Protein AF-A0A0D6M7U6-F1 (afdb_monomer_lite)

Sequence (64 aa):
MSRPGYSFVAGKAVIEDRLPMKSKHEPLHRNPLLQLNPVVEAQLTLLHAIYAEVNEEMQKRDRS

Foldseek 3Di:
DDDPQWDADPNDTDGPDPDPPPPPPPPPPPPVVCPDDVVVVVVVVVVVVVVVVVVVVVVVVVVD

Secondary structure (DSSP, 8-state):
-PPTTEEEETTEEEE----------------TT----HHHHHHHHHHHHHHHHHHHHHHHHHT-

Organism: NCBI:txid53326

Structure (mmCIF, N/CA/C/O backbone):
data_AF-A0A0D6M7U6-F1
#
_entry.id   AF-A0A0D6M7U6-F1
#
loop_
_atom_site.group_PDB
_atom_site.id
_atom_site.type_symbol
_atom_site.label_atom_id
_atom_site.label_alt_id
_atom_site.label_comp_id
_atom_site.label_asym_id
_atom_site.label_entity_id
_atom_site.label_seq_id
_atom_site.pdbx_PDB_ins_code
_atom_site.Cartn_x
_atom_site.Cartn_y
_atom_site.Cartn_z
_atom_site.occupancy
_atom_site.B_iso_or_equiv
_atom_site.auth_seq_id
_atom_site.auth_comp_id
_atom_site.auth_asym_id
_atom_site.auth_atom_id
_atom_site.pdbx_PDB_model_num
ATOM 1 N N . MET A 1 1 ? -20.125 -19.039 -21.011 1.00 52.62 1 MET A N 1
ATOM 2 C CA . MET A 1 1 ? -20.418 -17.687 -20.492 1.00 52.62 1 MET A CA 1
ATOM 3 C C . MET A 1 1 ? -19.096 -16.952 -20.344 1.00 52.62 1 MET A C 1
ATOM 5 O O . MET A 1 1 ? -18.250 -17.435 -19.601 1.00 52.62 1 MET A O 1
ATOM 9 N N . SER A 1 2 ? -18.888 -15.859 -21.076 1.00 61.56 2 SER A N 1
ATOM 10 C CA . SER A 1 2 ? -17.653 -15.068 -21.004 1.00 61.56 2 SER A CA 1
ATOM 11 C C . SER A 1 2 ? -17.757 -14.075 -19.846 1.00 61.56 2 SER A C 1
ATOM 13 O O . SER A 1 2 ? -18.712 -13.301 -19.794 1.00 61.56 2 SER A O 1
ATOM 15 N N . ARG A 1 3 ? -16.827 -14.129 -18.883 1.00 61.91 3 ARG A N 1
ATOM 16 C CA . ARG A 1 3 ? -16.729 -13.114 -17.825 1.00 61.91 3 ARG A CA 1
ATOM 17 C C . ARG A 1 3 ? -16.005 -11.892 -18.401 1.00 61.91 3 ARG A C 1
ATOM 19 O O . ARG A 1 3 ? -14.917 -12.075 -18.939 1.00 61.91 3 ARG A O 1
ATOM 26 N N . PRO A 1 4 ? -16.563 -10.676 -18.294 1.00 68.56 4 PRO A N 1
ATOM 27 C CA . PRO A 1 4 ? -15.874 -9.464 -18.732 1.00 68.56 4 PRO A CA 1
ATOM 28 C C . PRO A 1 4 ? -14.484 -9.363 -18.083 1.00 68.56 4 PRO A C 1
ATOM 30 O O . PRO A 1 4 ? -14.357 -9.583 -16.878 1.00 68.56 4 PRO A O 1
ATOM 33 N N . GLY A 1 5 ? -13.454 -9.081 -18.885 1.00 69.38 5 GLY A N 1
ATOM 34 C CA . GLY A 1 5 ? -12.055 -8.982 -18.443 1.00 69.38 5 GLY A CA 1
ATOM 35 C C . GLY A 1 5 ? -11.245 -10.286 -18.491 1.00 69.38 5 GLY A C 1
ATOM 36 O O . GLY A 1 5 ? -10.056 -10.266 -18.176 1.00 69.38 5 GLY A O 1
ATOM 37 N N . TYR A 1 6 ? -11.854 -11.410 -18.891 1.00 73.31 6 TYR A N 1
ATOM 38 C CA . TYR A 1 6 ? -11.172 -12.697 -19.046 1.00 73.31 6 TYR A CA 1
ATOM 39 C C . TYR A 1 6 ? -11.476 -13.330 -20.412 1.00 73.31 6 TYR A C 1
ATOM 41 O O . TYR A 1 6 ? -12.638 -13.602 -20.727 1.00 73.31 6 TYR A O 1
ATOM 49 N N . SER A 1 7 ? -10.437 -13.663 -21.178 1.00 77.94 7 SER A N 1
ATOM 50 C CA . SER A 1 7 ? -10.527 -14.552 -22.340 1.00 77.94 7 SER A CA 1
ATOM 51 C C . SER A 1 7 ? -10.166 -15.979 -21.970 1.00 77.94 7 SER A C 1
ATOM 53 O O . SER A 1 7 ? -9.459 -16.237 -21.001 1.00 77.94 7 SER A O 1
ATOM 55 N N . PHE A 1 8 ? -10.666 -16.944 -22.737 1.00 77.62 8 PHE A N 1
ATOM 56 C CA . PHE A 1 8 ? -10.314 -18.348 -22.559 1.00 77.62 8 PHE A CA 1
ATOM 57 C C . PHE A 1 8 ? -9.444 -18.796 -23.726 1.00 77.62 8 PHE A C 1
ATOM 59 O O . PHE A 1 8 ? -9.931 -18.945 -24.845 1.00 77.62 8 PHE A O 1
ATOM 66 N N . VAL A 1 9 ? -8.162 -19.042 -23.459 1.00 76.06 9 VAL A N 1
ATOM 67 C CA . VAL A 1 9 ? -7.213 -19.587 -24.435 1.00 76.06 9 VAL A CA 1
ATOM 68 C C . VAL A 1 9 ? -6.878 -21.016 -24.019 1.00 76.06 9 VAL A C 1
ATOM 70 O O . VAL A 1 9 ? -6.465 -21.257 -22.886 1.00 76.06 9 VAL A O 1
ATOM 73 N N . ALA A 1 10 ? -7.098 -21.984 -24.914 1.00 79.38 10 ALA A N 1
ATOM 74 C CA . ALA A 1 10 ? -6.857 -23.413 -24.662 1.00 79.38 10 ALA A CA 1
ATOM 75 C C . ALA A 1 10 ? -7.523 -23.951 -23.371 1.00 79.38 10 ALA A C 1
ATOM 77 O O . ALA A 1 10 ? -6.937 -24.739 -22.629 1.00 79.38 10 ALA A O 1
ATOM 78 N N . GLY A 1 11 ? -8.743 -23.490 -23.070 1.00 77.88 11 GLY A N 1
ATOM 79 C CA . GLY A 1 11 ? -9.492 -23.898 -21.874 1.00 77.88 11 GLY A CA 1
ATOM 80 C C . GLY A 1 11 ? -9.001 -23.277 -20.560 1.00 77.88 11 GLY A C 1
ATOM 81 O O . GLY A 1 11 ? -9.539 -23.598 -19.504 1.00 77.88 11 GLY A O 1
ATOM 82 N N . LYS A 1 12 ? -8.016 -22.370 -20.603 1.00 75.94 12 LYS A N 1
ATOM 83 C CA . LYS A 1 12 ? -7.528 -21.619 -19.442 1.00 75.94 12 LYS A CA 1
ATOM 84 C C . LYS A 1 12 ? -8.001 -20.171 -19.514 1.00 75.94 12 LYS A C 1
ATOM 86 O O . LYS A 1 12 ? -7.921 -19.549 -20.570 1.00 75.94 12 LYS A O 1
ATOM 91 N N . ALA A 1 13 ? -8.493 -19.649 -18.393 1.00 77.50 13 ALA A N 1
ATOM 92 C CA . ALA A 1 13 ? -8.867 -18.243 -18.279 1.00 77.50 13 ALA A CA 1
ATOM 93 C C . ALA A 1 13 ? -7.602 -17.369 -18.208 1.00 77.50 13 ALA A C 1
ATOM 95 O O . ALA A 1 13 ? -6.721 -17.620 -17.386 1.00 77.50 13 ALA A O 1
ATOM 96 N N . VAL A 1 14 ? -7.525 -16.353 -19.060 1.00 74.69 14 VAL A N 1
ATOM 97 C CA . VAL A 1 14 ? -6.436 -15.382 -19.187 1.00 74.69 14 VAL A CA 1
ATOM 98 C C . VAL A 1 14 ? -7.039 -13.987 -19.027 1.00 74.69 14 VAL A C 1
ATOM 100 O O . VAL A 1 14 ? -8.079 -13.693 -19.607 1.00 74.69 14 VAL A O 1
ATOM 103 N N . ILE A 1 15 ? -6.420 -13.137 -18.208 1.00 76.56 15 ILE A N 1
ATOM 104 C CA . ILE A 1 15 ? -6.865 -11.750 -18.005 1.00 76.56 15 ILE A CA 1
ATOM 105 C C . ILE A 1 15 ? -6.464 -10.937 -19.239 1.00 76.56 15 ILE A C 1
ATOM 107 O O . ILE A 1 15 ? -5.280 -10.896 -19.574 1.00 76.56 15 ILE A O 1
ATOM 111 N N . GLU A 1 16 ? -7.432 -10.312 -19.912 1.00 67.75 16 GLU A N 1
ATOM 112 C CA . GLU A 1 16 ? -7.173 -9.556 -21.152 1.00 67.75 16 GLU A CA 1
ATOM 113 C C . GLU A 1 16 ? -6.527 -8.189 -20.904 1.00 67.75 16 GLU A C 1
ATOM 115 O O . GLU A 1 16 ? -5.805 -7.689 -21.763 1.00 67.75 16 GLU A O 1
ATOM 120 N N . ASP A 1 17 ? -6.691 -7.613 -19.715 1.00 61.28 17 ASP A N 1
ATOM 121 C CA . ASP A 1 17 ? -6.229 -6.257 -19.436 1.00 61.28 17 ASP A CA 1
ATOM 122 C C . ASP A 1 17 ? -4.953 -6.234 -18.589 1.00 61.28 17 ASP A C 1
ATOM 124 O O . ASP A 1 17 ? -4.976 -6.136 -17.362 1.00 61.28 17 ASP A O 1
ATOM 128 N N . ARG A 1 18 ? -3.800 -6.194 -19.268 1.00 59.47 18 ARG A N 1
ATOM 129 C CA . 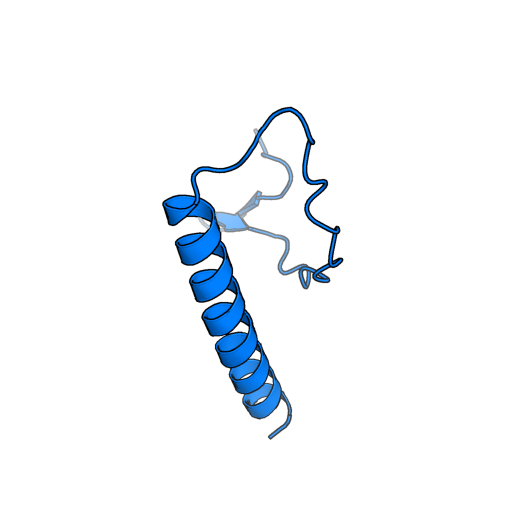ARG A 1 18 ? -2.645 -5.431 -18.764 1.00 59.47 18 ARG A CA 1
ATOM 130 C C . ARG A 1 18 ? -2.916 -3.941 -18.977 1.00 59.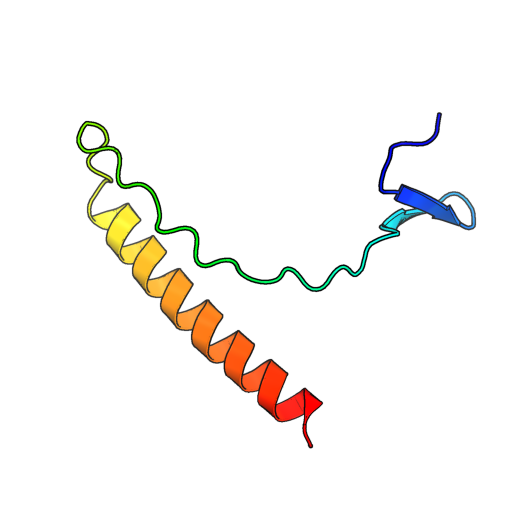47 18 ARG A C 1
ATOM 132 O O . ARG A 1 18 ? -2.235 -3.284 -19.760 1.00 59.47 18 ARG A O 1
ATOM 139 N N . LEU A 1 19 ? -3.921 -3.388 -18.306 1.00 57.09 19 LEU A N 1
ATOM 140 C CA . LEU A 1 19 ? -4.010 -1.936 -18.206 1.00 57.09 19 LEU A CA 1
ATOM 141 C C . LEU A 1 19 ? -2.949 -1.483 -17.199 1.00 57.09 19 LEU A C 1
ATOM 143 O O . LEU A 1 19 ? -2.880 -2.056 -16.107 1.00 57.09 19 LEU A O 1
ATOM 147 N N . PRO A 1 20 ? -2.115 -0.473 -17.512 1.00 53.81 20 PRO A N 1
ATOM 148 C CA . PRO A 1 20 ? -1.299 0.139 -16.485 1.00 53.81 20 PRO A CA 1
ATOM 149 C C . PRO A 1 20 ? -2.293 0.721 -15.487 1.00 53.81 20 PRO A C 1
ATOM 151 O O . PRO A 1 20 ? -3.055 1.633 -15.827 1.00 53.81 20 PRO A O 1
ATOM 154 N N . MET A 1 21 ? -2.337 0.161 -14.276 1.00 52.56 21 MET A N 1
ATOM 155 C CA . MET A 1 21 ? -3.010 0.799 -13.156 1.00 52.56 21 MET A CA 1
ATOM 156 C C . MET A 1 21 ? -2.310 2.140 -12.982 1.00 52.56 21 MET A C 1
ATOM 158 O O . MET A 1 21 ? -1.288 2.244 -12.312 1.00 52.56 21 MET A O 1
ATOM 162 N N . LYS A 1 22 ? -2.828 3.179 -13.646 1.00 53.44 22 LYS A N 1
ATOM 163 C CA . LYS A 1 22 ? -2.534 4.555 -13.290 1.00 53.44 22 LYS A CA 1
ATOM 164 C C . LYS A 1 22 ? -2.969 4.632 -11.842 1.00 53.44 22 LYS A C 1
ATOM 166 O O . LYS A 1 22 ? -4.169 4.658 -11.570 1.00 53.44 22 LYS A O 1
ATOM 171 N N . SER A 1 23 ? -1.997 4.582 -10.939 1.00 54.38 23 SER A N 1
ATOM 172 C CA . SER A 1 23 ? -2.163 4.841 -9.524 1.00 54.38 23 SER A CA 1
ATOM 173 C C . SER A 1 23 ? -2.630 6.282 -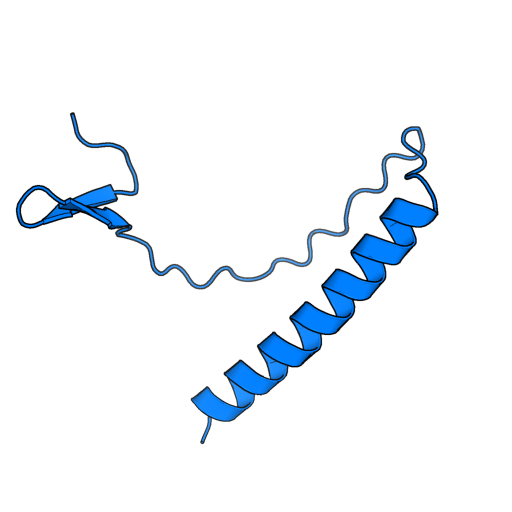9.413 1.00 54.38 23 SER A C 1
ATOM 175 O O . SER A 1 23 ? -1.850 7.212 -9.210 1.00 54.38 23 SER A O 1
ATOM 177 N N . LYS A 1 24 ? -3.928 6.493 -9.629 1.00 52.75 24 LYS A N 1
ATOM 178 C CA . LYS A 1 24 ? -4.602 7.644 -9.074 1.00 52.75 24 LYS A CA 1
ATOM 179 C C . LYS A 1 24 ? -4.352 7.490 -7.585 1.00 52.75 24 LYS A C 1
ATOM 181 O O . LYS A 1 24 ? -4.848 6.547 -6.976 1.00 52.75 24 LYS A O 1
ATOM 186 N N . HIS A 1 25 ? -3.491 8.350 -7.048 1.00 54.44 25 HIS A N 1
ATOM 187 C CA . HIS A 1 25 ? -3.454 8.638 -5.627 1.00 54.44 25 HIS A CA 1
ATOM 188 C C . HIS A 1 25 ? -4.841 9.170 -5.284 1.00 54.44 25 HIS A C 1
ATOM 190 O O . HIS A 1 25 ? -5.082 10.372 -5.279 1.00 54.44 25 HIS A O 1
ATOM 196 N N . GLU A 1 26 ? -5.793 8.262 -5.120 1.00 50.66 26 GLU A N 1
ATOM 197 C CA . GLU A 1 26 ? -7.039 8.567 -4.470 1.00 50.66 26 GLU A CA 1
ATOM 198 C C . GLU A 1 26 ? -6.627 8.793 -3.018 1.00 50.66 26 GLU A C 1
ATOM 200 O O . GLU A 1 26 ? -6.081 7.874 -2.395 1.00 50.66 26 GLU A O 1
ATOM 205 N N . PRO A 1 27 ? -6.721 10.032 -2.501 1.00 54.69 27 PRO A N 1
ATOM 206 C CA . PRO A 1 27 ? -6.449 10.249 -1.099 1.00 54.69 27 PRO A CA 1
ATOM 207 C C . PRO A 1 27 ? -7.427 9.343 -0.367 1.00 54.69 27 PRO A C 1
ATOM 209 O O . PRO A 1 27 ? -8.635 9.505 -0.525 1.00 54.69 27 PRO A O 1
ATOM 212 N N . LEU A 1 28 ? -6.895 8.348 0.352 1.00 59.34 28 LEU A N 1
ATOM 213 C CA . LEU A 1 28 ? -7.652 7.495 1.258 1.00 59.34 28 LEU A CA 1
ATOM 214 C C . LEU A 1 28 ? -8.576 8.425 2.038 1.00 59.34 28 LEU A C 1
ATOM 216 O O . LEU A 1 28 ? -8.107 9.195 2.878 1.00 59.34 28 LEU A O 1
ATOM 220 N N . HIS A 1 29 ? -9.859 8.435 1.672 1.00 54.72 29 HIS A N 1
ATOM 221 C CA . HIS A 1 29 ? -10.851 9.314 2.258 1.00 54.72 29 HIS A CA 1
ATOM 222 C C . HIS A 1 29 ? -10.997 8.840 3.699 1.00 54.72 29 HIS A C 1
ATOM 224 O O . HIS A 1 29 ? -11.732 7.892 3.979 1.00 54.72 29 HIS A O 1
ATOM 230 N N . ARG A 1 30 ? -10.185 9.419 4.593 1.00 58.25 30 ARG A N 1
ATOM 231 C CA . ARG A 1 30 ? -10.153 9.112 6.020 1.00 58.25 30 ARG A CA 1
ATOM 232 C C . ARG A 1 30 ? -11.516 9.484 6.558 1.00 58.25 30 ARG A C 1
ATOM 234 O O . ARG A 1 30 ? -11.788 10.644 6.842 1.00 58.25 30 ARG A O 1
ATOM 241 N N . ASN A 1 31 ? -12.395 8.496 6.604 1.00 57.72 31 ASN A N 1
ATOM 242 C CA . ASN A 1 31 ? -13.717 8.641 7.161 1.00 57.72 31 ASN A CA 1
ATOM 243 C C . ASN A 1 31 ? -13.519 9.000 8.645 1.00 57.72 31 ASN A C 1
ATOM 245 O O . ASN A 1 31 ? -12.992 8.173 9.387 1.00 57.72 31 ASN A O 1
ATOM 249 N N . PRO A 1 32 ? -13.861 10.222 9.091 1.00 58.00 32 PRO A N 1
ATOM 250 C CA . PRO A 1 32 ? -13.488 10.714 10.421 1.00 58.00 32 PRO A CA 1
ATOM 251 C C . PRO A 1 32 ? -14.157 9.936 11.566 1.00 58.00 32 PRO A C 1
ATOM 253 O O . PRO A 1 32 ? -13.764 10.075 12.721 1.00 58.00 32 PRO A O 1
ATOM 256 N N . LEU A 1 33 ? -15.148 9.097 11.243 1.00 59.41 33 LEU A N 1
ATOM 257 C CA . LEU A 1 33 ? -15.838 8.194 12.166 1.00 59.41 33 LEU A CA 1
ATOM 258 C C . LEU A 1 33 ? -15.219 6.786 12.222 1.00 59.41 33 LEU A C 1
ATOM 260 O O . LEU A 1 33 ? -15.537 6.014 13.121 1.00 59.41 33 LEU A O 1
ATOM 264 N N . LEU A 1 34 ? -14.331 6.449 11.284 1.00 58.97 34 LEU A N 1
ATOM 265 C CA . LEU A 1 34 ? -13.563 5.207 11.262 1.00 58.97 34 LEU A CA 1
ATOM 266 C C . LEU A 1 34 ? -12.108 5.555 11.567 1.00 58.97 34 LEU A C 1
ATOM 268 O O . LEU A 1 34 ? -11.260 5.588 10.677 1.00 58.97 34 LEU A O 1
ATOM 272 N N . GLN A 1 35 ? -11.831 5.854 12.837 1.00 67.44 35 GLN A N 1
ATOM 273 C CA . GLN A 1 35 ? -10.452 5.926 13.308 1.00 67.44 35 GLN A CA 1
ATOM 274 C C . GLN A 1 35 ? -9.834 4.542 13.104 1.00 67.44 35 GLN A C 1
ATOM 276 O O . GLN A 1 35 ? -10.248 3.563 13.730 1.00 67.44 35 GLN A O 1
ATOM 281 N N . LEU A 1 36 ? -8.903 4.444 12.157 1.00 66.31 36 LEU A N 1
ATOM 282 C CA . LEU A 1 36 ? -8.170 3.213 11.919 1.00 66.31 36 LEU A CA 1
ATOM 283 C C . LEU A 1 36 ? -7.381 2.871 13.181 1.00 66.31 36 LEU A C 1
ATOM 285 O O . LEU A 1 36 ? -6.837 3.742 13.858 1.00 66.31 36 LEU A O 1
ATOM 289 N N . ASN A 1 37 ? -7.327 1.580 13.506 1.00 83.56 37 ASN A N 1
ATOM 290 C CA . ASN A 1 37 ? -6.482 1.107 14.592 1.00 83.56 37 ASN A CA 1
ATOM 291 C C . ASN A 1 37 ? -5.037 1.577 14.317 1.00 83.56 37 ASN A C 1
ATOM 293 O O . ASN A 1 37 ? -4.546 1.344 13.210 1.00 83.56 37 ASN A O 1
ATOM 297 N N . PRO A 1 38 ? -4.341 2.195 15.286 1.00 84.88 38 PRO A N 1
ATOM 298 C CA . PRO A 1 38 ? -2.997 2.741 15.079 1.00 84.88 38 PRO A CA 1
ATOM 299 C C . PRO A 1 38 ? -1.988 1.692 14.589 1.00 84.88 38 PRO A C 1
ATOM 301 O O . PRO A 1 38 ? -1.073 2.013 13.835 1.00 84.88 38 PRO A O 1
ATOM 304 N N . VAL A 1 39 ? -2.179 0.418 14.950 1.00 89.69 39 VAL A N 1
ATOM 305 C CA . VAL A 1 39 ? -1.377 -0.696 14.425 1.00 89.69 39 VAL A CA 1
ATOM 306 C C . VAL A 1 39 ? -1.622 -0.888 12.929 1.00 89.69 39 VAL A C 1
ATOM 308 O O . VAL A 1 39 ? -0.676 -1.068 12.168 1.00 89.69 39 VAL A O 1
ATOM 311 N N . VAL A 1 40 ? -2.879 -0.805 12.492 1.00 86.44 40 VAL A N 1
ATOM 312 C CA . VAL A 1 40 ? -3.258 -0.928 11.078 1.00 86.44 40 VAL A CA 1
ATOM 313 C C . VAL A 1 40 ? -2.760 0.277 10.280 1.00 86.44 40 VAL A C 1
ATOM 315 O O . VAL A 1 40 ? -2.264 0.101 9.172 1.00 86.44 40 VAL A O 1
ATOM 318 N N . GLU A 1 41 ? -2.809 1.490 10.838 1.00 86.50 41 GLU A N 1
ATOM 319 C CA . GLU A 1 41 ? -2.226 2.673 10.190 1.00 86.50 41 GLU A CA 1
ATOM 320 C C . GLU A 1 41 ? -0.711 2.543 10.010 1.00 86.50 41 GLU A C 1
ATOM 322 O O . GLU A 1 41 ? -0.190 2.828 8.929 1.00 86.50 41 GLU A O 1
ATOM 327 N N . ALA A 1 42 ? -0.002 2.071 11.038 1.00 89.00 42 ALA A N 1
ATOM 328 C CA . ALA A 1 42 ? 1.434 1.834 10.957 1.00 89.00 42 ALA A CA 1
ATOM 329 C C . ALA A 1 42 ? 1.765 0.769 9.899 1.00 89.00 42 ALA A C 1
ATOM 331 O O . ALA A 1 42 ? 2.650 0.974 9.071 1.00 89.00 42 ALA A O 1
ATOM 332 N N . GLN A 1 43 ? 1.011 -0.333 9.867 1.00 90.44 43 GLN A N 1
ATOM 333 C CA . GLN A 1 43 ? 1.170 -1.392 8.866 1.00 90.44 43 GLN A CA 1
ATOM 334 C C . GLN A 1 43 ? 0.909 -0.893 7.441 1.00 90.44 43 GLN A C 1
ATOM 336 O O . GLN A 1 43 ? 1.704 -1.172 6.545 1.00 90.44 43 GLN A O 1
ATOM 341 N N . LEU A 1 44 ? -0.161 -0.122 7.225 1.00 90.81 44 LEU A N 1
ATOM 342 C CA . LEU A 1 44 ? -0.463 0.480 5.924 1.00 90.81 44 LEU A CA 1
ATOM 343 C C . LEU A 1 44 ? 0.633 1.455 5.493 1.00 90.81 44 LEU A C 1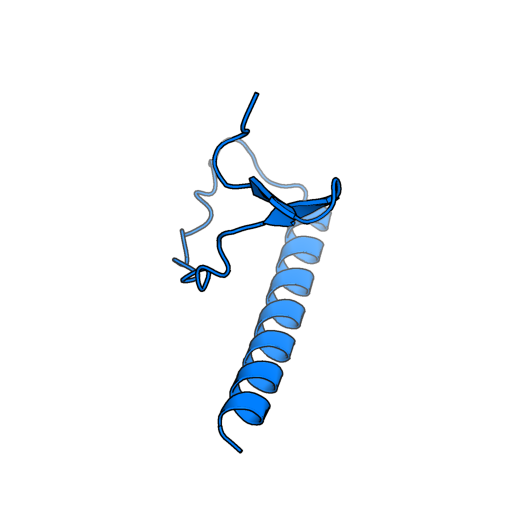
ATOM 345 O O . LEU A 1 44 ? 1.050 1.437 4.338 1.00 90.81 44 LEU A O 1
ATOM 349 N N . THR A 1 45 ? 1.137 2.270 6.419 1.00 90.62 45 THR A N 1
ATOM 350 C CA . THR A 1 45 ? 2.229 3.215 6.146 1.00 90.62 45 THR A CA 1
ATOM 351 C C . THR A 1 45 ? 3.492 2.483 5.696 1.00 90.62 45 THR A C 1
ATOM 353 O O . THR A 1 45 ? 4.084 2.846 4.680 1.00 90.62 45 THR A O 1
ATOM 356 N N . LEU A 1 46 ? 3.876 1.415 6.401 1.00 94.62 46 LEU A N 1
ATOM 357 C CA . LEU A 1 46 ? 5.023 0.585 6.026 1.00 94.62 46 LEU A CA 1
ATOM 358 C C . LEU A 1 46 ? 4.820 -0.077 4.658 1.00 94.62 46 LEU A C 1
ATOM 360 O O . LEU A 1 46 ? 5.729 -0.074 3.831 1.00 94.62 46 LEU A O 1
ATOM 364 N N . LEU A 1 47 ? 3.620 -0.596 4.391 1.00 93.75 47 LEU A N 1
ATOM 365 C CA . LEU A 1 47 ? 3.293 -1.218 3.110 1.00 93.75 47 LEU A CA 1
ATOM 366 C C . LEU A 1 47 ? 3.395 -0.221 1.948 1.00 93.75 47 LEU A C 1
ATOM 368 O O . LEU A 1 47 ? 3.939 -0.555 0.896 1.00 93.75 47 LEU A O 1
ATOM 372 N N . HIS A 1 48 ? 2.912 1.008 2.141 1.00 91.69 48 HIS A N 1
ATOM 373 C CA . HIS A 1 48 ? 3.023 2.070 1.144 1.00 91.69 48 HIS A CA 1
ATOM 374 C C . HIS A 1 48 ? 4.479 2.435 0.841 1.00 91.69 48 HIS A C 1
ATOM 376 O O . HIS A 1 48 ? 4.813 2.625 -0.328 1.00 91.69 48 HIS A O 1
ATOM 382 N N . ALA A 1 49 ? 5.342 2.493 1.859 1.00 91.31 49 ALA A N 1
ATOM 383 C CA . ALA A 1 49 ? 6.765 2.767 1.669 1.00 91.31 49 ALA A CA 1
ATOM 384 C C . ALA A 1 49 ? 7.445 1.677 0.823 1.00 91.31 49 ALA A C 1
ATOM 386 O O . ALA A 1 49 ? 8.112 1.992 -0.160 1.00 91.31 49 ALA A O 1
ATOM 387 N N . ILE A 1 50 ? 7.193 0.401 1.139 1.00 92.94 50 ILE A N 1
ATOM 388 C CA . ILE A 1 50 ? 7.731 -0.740 0.378 1.00 92.94 50 ILE A CA 1
ATOM 389 C C . ILE A 1 50 ? 7.244 -0.700 -1.073 1.00 92.94 50 ILE A C 1
ATOM 391 O O . ILE A 1 50 ? 8.019 -0.905 -2.004 1.00 92.94 50 ILE A O 1
ATOM 395 N N . TYR A 1 51 ? 5.955 -0.428 -1.282 1.00 92.00 51 TYR A N 1
ATOM 396 C CA . TYR A 1 51 ? 5.392 -0.363 -2.626 1.00 92.00 51 TYR A CA 1
ATOM 397 C C . TYR A 1 51 ? 6.033 0.750 -3.463 1.00 92.00 51 TYR A C 1
ATOM 399 O O . TYR A 1 51 ? 6.328 0.532 -4.637 1.00 92.00 51 TYR A O 1
ATOM 407 N N . ALA A 1 52 ? 6.263 1.926 -2.872 1.00 90.00 52 ALA A N 1
ATOM 408 C CA . ALA A 1 52 ? 6.924 3.035 -3.552 1.00 90.00 52 ALA A CA 1
ATOM 409 C C . ALA A 1 52 ? 8.347 2.659 -3.988 1.00 90.00 52 ALA A C 1
ATOM 411 O O . ALA A 1 52 ? 8.687 2.843 -5.154 1.00 90.00 52 ALA A O 1
ATOM 412 N N . GLU A 1 53 ? 9.130 2.051 -3.096 1.00 89.25 53 GLU A N 1
ATOM 413 C CA . GLU A 1 53 ? 10.500 1.611 -3.383 1.00 89.25 53 GLU A CA 1
ATOM 414 C C . GLU A 1 53 ? 10.544 0.563 -4.505 1.00 89.25 53 GLU A C 1
ATOM 416 O O . GLU A 1 53 ? 11.284 0.706 -5.479 1.00 89.25 53 GLU A O 1
ATOM 421 N N . VAL A 1 54 ? 9.689 -0.461 -4.430 1.00 90.19 54 VAL A N 1
ATOM 422 C CA . VAL A 1 54 ? 9.603 -1.503 -5.466 1.00 90.19 54 VAL A CA 1
ATOM 423 C C . VAL A 1 54 ? 9.178 -0.911 -6.809 1.00 90.19 54 VAL A C 1
ATOM 425 O O . VAL A 1 54 ? 9.728 -1.274 -7.849 1.00 90.19 54 VAL A O 1
ATOM 428 N N . ASN A 1 55 ? 8.214 0.009 -6.807 1.00 88.44 55 ASN A N 1
ATOM 429 C CA . ASN A 1 55 ? 7.742 0.666 -8.019 1.00 88.44 55 ASN A CA 1
ATOM 430 C C . ASN A 1 55 ? 8.828 1.554 -8.653 1.00 88.44 55 ASN A C 1
ATOM 432 O O . ASN A 1 55 ? 8.971 1.555 -9.874 1.00 88.44 55 ASN A O 1
ATOM 436 N N . GLU A 1 56 ? 9.622 2.269 -7.854 1.00 85.31 56 GLU A N 1
ATOM 437 C CA . GLU A 1 56 ? 10.778 3.024 -8.350 1.00 85.31 56 GLU A CA 1
ATOM 438 C C . GLU A 1 56 ? 11.840 2.108 -8.968 1.00 85.31 56 GLU A C 1
ATOM 440 O O . GLU A 1 56 ? 12.326 2.386 -10.065 1.00 85.31 56 GLU A O 1
ATOM 445 N N . GLU A 1 57 ? 12.171 0.992 -8.319 1.00 83.62 57 GLU A N 1
ATOM 446 C CA . GLU A 1 57 ? 13.128 0.012 -8.845 1.00 83.62 57 GLU A CA 1
ATOM 447 C C . GLU A 1 57 ? 12.641 -0.648 -10.141 1.00 83.62 57 GLU A C 1
ATOM 449 O O . GLU A 1 57 ? 13.419 -0.824 -11.083 1.00 83.62 57 GLU A O 1
ATOM 454 N N . MET A 1 58 ? 11.347 -0.963 -10.244 1.00 81.00 58 MET A N 1
ATOM 455 C CA . MET A 1 58 ? 10.763 -1.451 -11.497 1.00 81.00 58 MET A CA 1
ATOM 456 C C . MET A 1 58 ? 10.864 -0.403 -12.609 1.00 81.00 58 MET A C 1
ATOM 458 O O . MET A 1 58 ? 11.291 -0.730 -13.714 1.00 81.00 58 MET A O 1
ATOM 462 N N . GLN A 1 59 ? 10.572 0.867 -12.317 1.00 80.25 59 GLN A N 1
ATOM 463 C CA . GLN A 1 59 ? 10.697 1.934 -13.312 1.00 80.25 59 GLN A CA 1
ATOM 464 C C . GLN A 1 59 ? 12.140 2.187 -13.755 1.00 80.25 59 GLN A C 1
ATOM 466 O O . GLN A 1 59 ? 12.360 2.544 -14.911 1.00 80.25 59 GLN A O 1
ATOM 471 N N . LYS A 1 60 ? 13.128 2.016 -12.870 1.00 76.19 60 LYS A N 1
ATOM 472 C CA . LYS A 1 60 ? 14.548 2.107 -1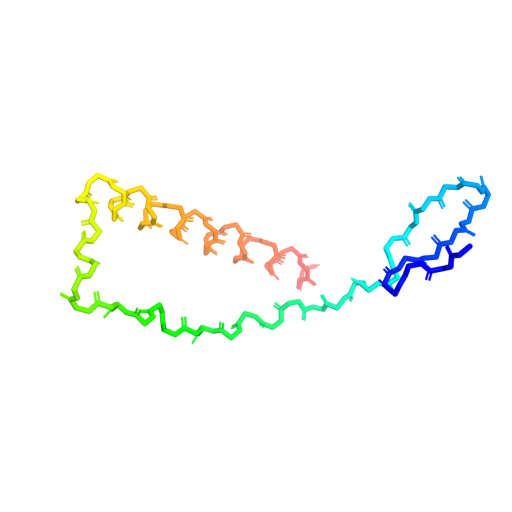3.242 1.00 76.19 60 LYS A CA 1
ATOM 473 C C . LYS A 1 60 ? 14.947 0.981 -14.195 1.00 76.19 60 LYS A C 1
ATOM 475 O O . LYS A 1 60 ? 15.657 1.246 -15.159 1.00 76.19 60 LYS A O 1
ATOM 480 N N . ARG A 1 61 ? 14.467 -0.245 -13.959 1.00 74.00 61 ARG A N 1
ATOM 481 C CA . ARG A 1 61 ? 14.719 -1.395 -14.845 1.00 74.00 61 ARG A CA 1
ATOM 482 C C . ARG A 1 61 ? 14.085 -1.225 -16.221 1.00 74.00 61 ARG A C 1
ATOM 484 O O . ARG A 1 61 ? 14.738 -1.535 -17.203 1.00 74.00 61 ARG A O 1
ATOM 491 N N . ASP A 1 62 ? 12.867 -0.693 -16.298 1.00 69.81 62 ASP A N 1
ATOM 492 C CA . ASP A 1 62 ? 12.175 -0.479 -17.578 1.00 69.81 62 ASP A CA 1
ATOM 493 C C . ASP A 1 62 ? 12.792 0.649 -18.434 1.00 69.81 62 ASP A C 1
ATOM 495 O O . ASP A 1 62 ? 12.474 0.769 -19.617 1.00 69.81 62 ASP 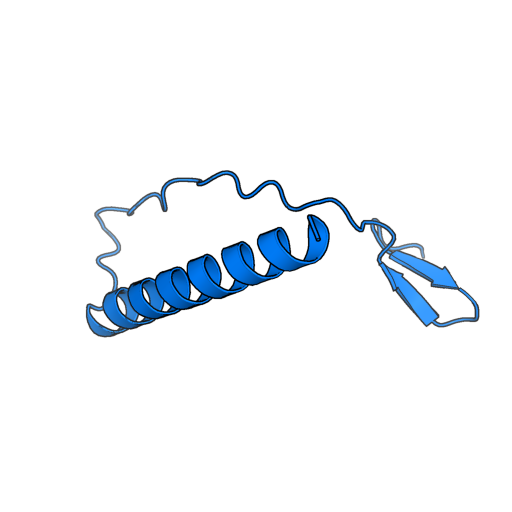A O 1
ATOM 499 N N . ARG A 1 63 ? 13.650 1.503 -17.854 1.00 67.38 63 ARG A N 1
ATOM 500 C CA . ARG A 1 63 ? 14.328 2.615 -18.551 1.00 67.38 63 ARG A CA 1
ATOM 501 C C . ARG A 1 63 ? 15.782 2.329 -18.941 1.00 67.38 63 ARG A C 1
ATOM 503 O O . ARG A 1 63 ? 16.377 3.181 -19.602 1.00 67.38 63 ARG A O 1
ATOM 510 N N . SER A 1 64 ? 16.353 1.208 -18.499 1.00 61.38 64 SER A N 1
ATOM 511 C CA . SER A 1 64 ? 17.735 0.802 -18.791 1.00 61.38 64 SER A CA 1
ATOM 512 C C . SER A 1 64 ? 17.797 -0.227 -19.909 1.00 61.38 64 SER A C 1
ATOM 514 O O . SER A 1 64 ? 18.897 -0.309 -20.498 1.00 61.38 64 SER A O 1
#

Radius of gyration: 17.94 Å; chains: 1; bounding box: 38×35×40 Å

pLDDT: mean 73.1, std 13.87, range [50.66, 94.62]